Protein AF-A0A7C5UMV4-F1 (afdb_monomer_lite)

Sequence (127 aa):
MIWLDTRQKNFEKKISVLLKNRASFKSEVEQRVREIFKRIEKQGIKALLEFARKYEGFKGTSKDLKVPKREIEQAEKKLTDKQIKAIKLAKNRIEKFHKRQIPKGYRIKEGAGYLEERWVALNRVGI

Secondary structure (DSSP, 8-state):
-----TTSTTHHHHHHHHHHTTS---HHHHHHHHHHHHHHHHHTHHHHHHHHHHHH-----GGGSS--HHHHHHHHTTS-HHHHHHHHHHHHHHHHHHHTTPPPPEEEEETTEEEEE-----S----

pLDDT: mean 94.04, std 7.3, range [59.0, 98.69]

Foldseek 3Di:
DDDADPPDPCRVVSVVVVVVVVPDDDVVVVVVVVVLVVCCVVPPQVSVVVVCCVPVVDPDHPVVVDPDPVVVVVVVVPDDPVRVVVVVVVVVVVCVVVVVVPDDKDWDDDDPRIDIDDDDDDPDDDD

Structure (mmCIF, N/CA/C/O backbone):
data_AF-A0A7C5UMV4-F1
#
_entry.id   AF-A0A7C5UMV4-F1
#
loop_
_atom_site.group_PDB
_atom_site.id
_atom_site.type_symbol
_atom_site.label_atom_id
_atom_site.label_alt_id
_atom_site.label_comp_id
_atom_site.label_asym_id
_atom_site.label_entity_id
_atom_site.label_seq_id
_atom_site.pdbx_PDB_ins_code
_atom_site.Cartn_x
_atom_site.Cartn_y
_atom_site.Cartn_z
_atom_site.occupancy
_atom_site.B_iso_or_equiv
_atom_site.auth_seq_id
_atom_site.auth_comp_id
_atom_site.auth_asym_id
_atom_site.auth_atom_id
_atom_site.pdbx_PDB_model_num
ATOM 1 N N . MET A 1 1 ? -9.255 30.192 -7.810 1.00 67.69 1 MET A N 1
ATOM 2 C CA . MET A 1 1 ? -8.369 29.622 -8.851 1.00 67.69 1 MET A CA 1
ATOM 3 C C . MET A 1 1 ? -7.214 30.589 -9.061 1.00 67.69 1 MET A C 1
ATOM 5 O O . MET A 1 1 ? -7.479 31.779 -9.155 1.00 67.69 1 MET A O 1
ATOM 9 N N . ILE A 1 2 ? -5.960 30.128 -9.049 1.00 77.69 2 ILE A N 1
ATOM 10 C CA . ILE A 1 2 ? -4.799 31.015 -9.231 1.00 77.69 2 ILE A CA 1
ATOM 11 C C . ILE A 1 2 ? -4.468 31.057 -10.720 1.00 77.69 2 ILE A C 1
ATOM 13 O O . ILE A 1 2 ? -4.257 30.010 -11.324 1.00 77.69 2 ILE A O 1
ATOM 17 N N . TRP A 1 3 ? -4.470 32.253 -11.307 1.00 85.94 3 TRP A N 1
ATOM 18 C CA . TRP A 1 3 ? -4.244 32.454 -12.736 1.00 85.94 3 TRP A CA 1
ATOM 19 C C . TRP A 1 3 ? -2.799 32.891 -12.988 1.00 85.94 3 TRP A C 1
ATOM 21 O O . TRP A 1 3 ? -2.312 33.847 -12.374 1.00 85.94 3 TRP A O 1
ATOM 31 N N . LEU A 1 4 ? -2.111 32.167 -13.868 1.00 91.44 4 LEU A N 1
ATOM 32 C CA . LEU A 1 4 ? -0.743 32.442 -14.293 1.00 91.44 4 LEU A CA 1
ATOM 33 C C . LEU A 1 4 ? -0.743 32.714 -15.794 1.00 91.44 4 LEU A C 1
ATOM 35 O O . LEU A 1 4 ? -1.342 31.962 -16.556 1.00 91.44 4 LEU A O 1
ATOM 39 N N . ASP A 1 5 ? -0.040 33.763 -16.201 1.00 93.38 5 ASP A N 1
ATOM 40 C CA . ASP A 1 5 ? 0.142 34.126 -17.602 1.00 93.38 5 ASP A CA 1
ATOM 41 C C . ASP A 1 5 ? 1.618 34.440 -17.819 1.00 93.38 5 ASP A C 1
ATOM 43 O O . ASP A 1 5 ? 2.155 35.355 -17.190 1.00 93.38 5 ASP A O 1
ATOM 47 N N . THR A 1 6 ? 2.266 33.665 -18.688 1.00 94.06 6 THR A N 1
ATOM 48 C CA . THR A 1 6 ? 3.696 33.774 -19.012 1.00 94.06 6 THR A CA 1
ATOM 49 C C . THR A 1 6 ? 4.067 35.115 -19.639 1.00 94.06 6 THR A C 1
ATOM 51 O O . THR A 1 6 ? 5.237 35.480 -19.646 1.00 94.06 6 THR A O 1
ATOM 54 N N . ARG A 1 7 ? 3.085 35.886 -20.125 1.00 95.06 7 ARG A N 1
ATOM 55 C CA . ARG A 1 7 ? 3.286 37.221 -20.711 1.00 95.06 7 ARG A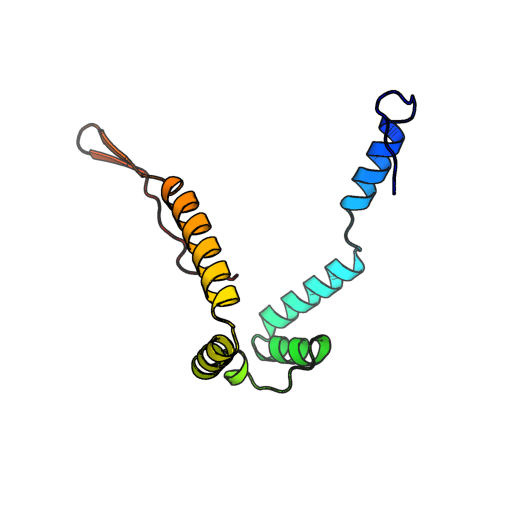 CA 1
ATOM 56 C C . ARG A 1 7 ? 3.344 38.333 -19.664 1.00 95.06 7 ARG A C 1
ATOM 58 O O . ARG A 1 7 ? 3.728 39.458 -19.976 1.00 95.06 7 ARG A O 1
ATOM 65 N N . GLN A 1 8 ? 2.942 38.064 -18.421 1.00 94.94 8 GLN A N 1
ATOM 66 C CA . GLN A 1 8 ? 2.983 39.068 -17.361 1.00 94.94 8 GLN A CA 1
ATOM 67 C C . GLN A 1 8 ? 4.408 39.227 -16.827 1.00 94.94 8 GLN A C 1
ATOM 69 O O . GLN A 1 8 ? 5.048 38.253 -16.443 1.00 94.94 8 GLN A O 1
ATOM 74 N N . LYS A 1 9 ? 4.873 40.474 -16.674 1.00 93.12 9 LYS A N 1
ATOM 75 C CA . LYS A 1 9 ? 6.203 40.785 -16.107 1.00 93.12 9 LYS A CA 1
ATOM 76 C C . LYS A 1 9 ? 6.446 40.173 -14.718 1.00 93.12 9 LYS A C 1
ATOM 78 O O . LYS A 1 9 ? 7.586 39.977 -14.322 1.00 93.12 9 LYS A O 1
ATOM 83 N N . ASN A 1 10 ? 5.384 39.884 -13.960 1.00 91.81 10 ASN A N 1
ATOM 84 C CA . ASN A 1 10 ? 5.459 39.275 -12.631 1.00 91.81 10 ASN A CA 1
ATOM 85 C C . ASN A 1 10 ? 5.220 37.754 -12.621 1.00 91.81 10 ASN A C 1
ATOM 87 O O . ASN A 1 10 ? 5.070 37.190 -11.534 1.00 91.81 10 ASN A O 1
ATOM 91 N N . PHE A 1 11 ? 5.189 37.097 -13.787 1.00 94.00 11 PHE A N 1
ATOM 92 C CA . PHE A 1 11 ? 5.014 35.649 -13.911 1.00 94.00 11 PHE A CA 1
ATOM 93 C C . PHE A 1 11 ? 6.017 34.879 -13.049 1.00 94.00 11 PHE A C 1
ATOM 95 O O . PHE A 1 11 ? 5.593 34.128 -12.174 1.00 94.00 11 PHE A O 1
ATOM 102 N N . GLU A 1 12 ? 7.317 35.153 -13.207 1.00 93.69 12 GLU A N 1
ATOM 103 C CA . GLU A 1 12 ? 8.402 34.485 -12.468 1.00 93.69 12 GLU A CA 1
ATOM 104 C C . GLU A 1 12 ? 8.225 34.579 -10.948 1.00 93.69 12 GLU A C 1
ATOM 106 O O . GLU A 1 12 ? 8.381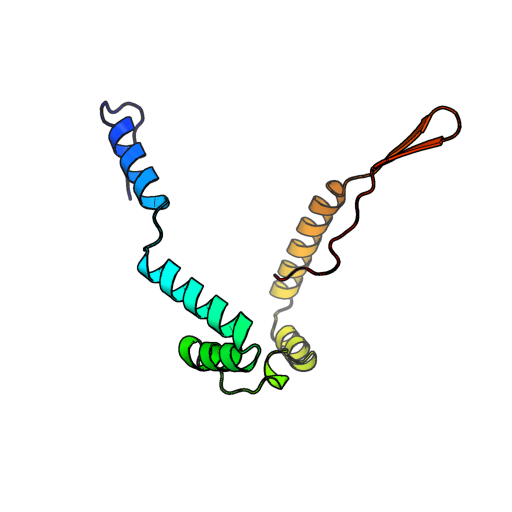 33.607 -10.205 1.00 93.69 12 GLU A O 1
ATOM 111 N N . LYS A 1 13 ? 7.801 35.750 -10.463 1.00 91.25 13 LYS A N 1
ATOM 112 C CA . LYS A 1 13 ? 7.518 35.960 -9.041 1.00 91.25 13 LYS A CA 1
ATOM 113 C C . LYS A 1 13 ? 6.288 35.167 -8.590 1.00 91.25 13 LYS A C 1
ATOM 115 O O . LYS A 1 13 ? 6.325 34.538 -7.532 1.00 91.25 13 LYS A O 1
ATOM 120 N N . LYS A 1 14 ? 5.206 35.174 -9.377 1.00 90.44 14 LYS A N 1
ATOM 121 C CA . LYS A 1 14 ? 3.962 34.452 -9.064 1.00 90.44 14 LYS A CA 1
ATOM 122 C C . LYS A 1 14 ? 4.166 32.935 -9.068 1.00 90.44 14 LYS A C 1
ATOM 124 O O . LYS A 1 14 ? 3.735 32.277 -8.123 1.00 90.44 14 LYS A O 1
ATOM 129 N N . ILE A 1 15 ? 4.846 32.383 -10.074 1.00 91.75 15 ILE A N 1
ATOM 130 C CA . ILE A 1 15 ? 5.139 30.945 -10.140 1.00 91.75 15 ILE A CA 1
ATOM 131 C C . ILE A 1 15 ? 6.089 30.521 -9.016 1.00 91.75 15 ILE A C 1
ATOM 133 O O . ILE A 1 15 ? 5.821 29.526 -8.347 1.00 91.75 15 ILE A O 1
ATOM 137 N N . SER A 1 16 ? 7.112 31.322 -8.705 1.00 88.31 16 SER A N 1
ATOM 138 C CA . SER A 1 16 ? 8.037 31.040 -7.599 1.00 88.31 16 SER A CA 1
ATOM 139 C C . SER A 1 16 ? 7.331 30.945 -6.244 1.00 88.31 16 SER A C 1
ATOM 14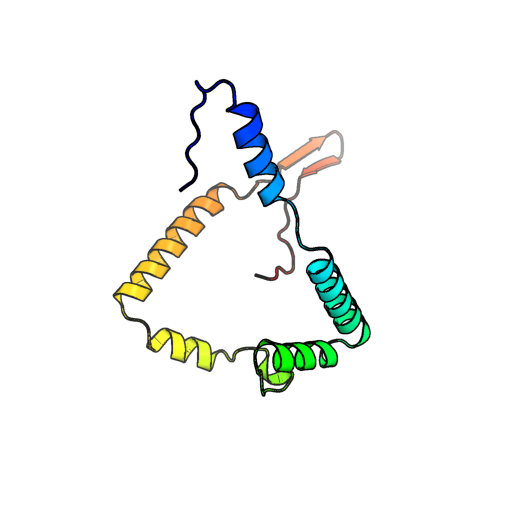1 O O . SER A 1 16 ? 7.624 30.046 -5.458 1.00 88.31 16 SER A O 1
ATOM 143 N N . VAL A 1 17 ? 6.378 31.839 -5.956 1.00 86.88 17 VAL A N 1
ATOM 144 C CA . VAL A 1 17 ? 5.588 31.790 -4.710 1.00 86.88 17 VAL A CA 1
ATOM 145 C C . VAL A 1 17 ? 4.732 30.522 -4.644 1.00 86.88 17 VAL A C 1
ATOM 147 O O . VAL A 1 17 ? 4.673 29.867 -3.604 1.00 86.88 17 VAL A O 1
ATOM 150 N N . LEU A 1 18 ? 4.106 30.133 -5.756 1.00 85.69 18 LEU A N 1
ATOM 151 C CA . LEU A 1 18 ? 3.286 28.921 -5.810 1.00 85.69 18 LEU A CA 1
ATOM 152 C C . LEU A 1 18 ? 4.100 27.647 -5.629 1.00 85.69 18 LEU A C 1
ATOM 154 O O . LEU A 1 18 ? 3.640 26.727 -4.955 1.00 85.69 18 LEU A O 1
ATOM 158 N N . LEU A 1 19 ? 5.295 27.594 -6.214 1.00 85.56 19 LEU A N 1
ATOM 159 C CA . LEU A 1 19 ? 6.192 26.453 -6.076 1.00 85.56 19 LEU A CA 1
ATOM 160 C C . LEU A 1 19 ? 6.744 26.343 -4.649 1.00 85.56 19 LEU A C 1
ATOM 162 O O . LEU A 1 19 ? 6.758 25.247 -4.093 1.00 85.56 19 LEU A O 1
ATOM 166 N N . LYS A 1 20 ? 7.103 27.467 -4.012 1.00 81.12 20 LYS A N 1
ATOM 167 C CA . LYS A 1 20 ? 7.577 27.485 -2.614 1.00 81.12 20 LYS A CA 1
ATOM 168 C C . LYS A 1 20 ? 6.535 26.953 -1.628 1.00 81.12 20 LYS A C 1
ATOM 170 O O . LYS A 1 20 ? 6.881 26.214 -0.714 1.00 81.12 20 LYS A O 1
ATOM 175 N N . ASN A 1 21 ? 5.258 27.256 -1.851 1.00 69.38 21 ASN A N 1
ATOM 176 C CA . ASN A 1 21 ? 4.173 26.815 -0.971 1.00 69.38 21 ASN A CA 1
ATOM 177 C C . ASN A 1 21 ? 3.821 25.322 -1.097 1.00 69.38 21 ASN A C 1
ATOM 179 O O . ASN A 1 21 ? 3.036 24.822 -0.298 1.00 69.38 21 ASN A O 1
ATOM 183 N N . ARG A 1 22 ? 4.374 24.597 -2.080 1.00 66.00 22 ARG A N 1
ATOM 184 C CA . ARG A 1 22 ? 4.123 23.154 -2.252 1.00 66.00 22 ARG A CA 1
ATOM 185 C C . ARG A 1 22 ? 5.084 22.259 -1.467 1.00 66.00 22 ARG A C 1
ATOM 187 O O . ARG A 1 22 ? 4.801 21.075 -1.333 1.00 66.00 22 ARG A O 1
ATOM 194 N N . ALA A 1 23 ? 6.205 22.796 -0.983 1.00 59.00 23 ALA A N 1
ATOM 195 C CA . ALA A 1 23 ? 7.340 21.989 -0.530 1.00 59.00 23 ALA A CA 1
ATOM 196 C C . ALA A 1 23 ? 7.568 21.967 0.992 1.00 59.00 23 ALA A C 1
ATOM 198 O O . ALA A 1 23 ? 8.458 21.255 1.449 1.00 59.00 23 ALA A O 1
ATOM 199 N N . SER A 1 24 ? 6.809 22.721 1.793 1.00 66.75 24 SER A N 1
ATOM 200 C CA . SER A 1 24 ? 7.027 22.771 3.242 1.00 66.75 24 SER A CA 1
ATOM 201 C C . SER A 1 24 ? 5.995 21.941 4.005 1.00 66.75 24 SER A C 1
ATOM 203 O O . SER A 1 24 ? 4.835 22.319 4.171 1.00 66.75 24 SER A O 1
ATOM 205 N N . PHE A 1 25 ? 6.435 20.798 4.530 1.00 68.12 25 PHE A N 1
ATOM 206 C CA . PHE A 1 25 ? 5.729 20.160 5.635 1.00 68.12 25 PHE A CA 1
ATOM 207 C C . PHE A 1 25 ? 5.919 21.011 6.892 1.00 68.12 25 PHE A C 1
ATOM 209 O O . PHE A 1 25 ? 7.000 21.546 7.140 1.00 68.12 25 PHE A O 1
ATOM 216 N N . LYS A 1 26 ? 4.866 21.154 7.700 1.00 81.19 26 LYS A N 1
ATOM 217 C CA . LYS A 1 26 ? 4.992 21.800 9.010 1.00 81.19 26 LYS A CA 1
ATOM 218 C C . LYS A 1 26 ? 5.924 20.947 9.876 1.00 81.19 26 LYS A C 1
ATOM 220 O O . LYS A 1 26 ? 5.646 19.764 10.067 1.00 81.19 26 LYS A O 1
ATOM 225 N N . SER A 1 27 ? 6.981 21.550 10.420 1.00 84.00 27 SER A N 1
ATOM 226 C CA . SER A 1 27 ? 7.987 20.878 11.262 1.00 84.00 27 SER A CA 1
ATOM 227 C C . SER A 1 27 ? 7.369 20.089 12.422 1.00 84.00 27 SER A C 1
ATOM 229 O O . SER A 1 27 ? 7.833 19.004 12.763 1.00 84.00 27 SER A O 1
ATOM 231 N N . GLU A 1 28 ? 6.263 20.586 12.977 1.00 89.06 28 GLU A N 1
ATOM 232 C CA . GLU A 1 28 ? 5.496 19.914 14.025 1.00 89.06 28 GLU A CA 1
ATOM 233 C C . GLU A 1 28 ? 4.947 18.544 13.586 1.00 89.06 28 GLU A C 1
ATOM 235 O O . GLU A 1 28 ? 5.002 17.576 14.344 1.00 89.06 28 GLU A O 1
ATOM 240 N N . VAL A 1 29 ? 4.434 18.429 12.355 1.00 91.50 29 VAL A N 1
ATOM 241 C CA . VAL A 1 29 ? 3.921 17.152 11.829 1.00 91.50 29 VAL A CA 1
ATOM 242 C C . VAL A 1 29 ? 5.068 16.161 11.679 1.00 91.50 29 VAL A C 1
ATOM 244 O O . VAL A 1 29 ? 4.949 15.005 12.077 1.00 91.50 29 VAL A O 1
ATOM 247 N N . GLU A 1 30 ? 6.200 16.630 11.164 1.00 92.50 30 GLU A N 1
ATOM 248 C CA . GLU A 1 30 ? 7.401 15.821 10.987 1.00 92.50 30 GLU A CA 1
ATOM 249 C C . GLU A 1 30 ? 7.933 15.291 12.329 1.00 92.50 30 GLU A C 1
ATOM 251 O O . GLU A 1 30 ? 8.271 14.111 12.451 1.00 92.50 30 GLU A O 1
ATOM 256 N N . GLN A 1 31 ? 7.948 16.138 13.363 1.00 94.81 31 GLN A N 1
ATOM 257 C CA . GLN A 1 31 ? 8.326 15.743 14.717 1.00 94.81 31 GLN A CA 1
ATOM 258 C C . GLN A 1 31 ? 7.375 14.681 15.284 1.00 94.81 31 GLN A C 1
ATOM 260 O O . GLN A 1 31 ? 7.838 13.642 15.756 1.00 94.81 31 GLN A O 1
ATOM 265 N N . ARG A 1 32 ? 6.057 14.889 15.175 1.00 94.75 32 ARG A N 1
ATOM 266 C CA . ARG A 1 32 ? 5.053 13.919 15.647 1.00 94.75 32 ARG A CA 1
ATOM 267 C C . ARG A 1 32 ? 5.201 12.563 14.953 1.00 94.75 32 ARG A C 1
ATOM 269 O O . ARG A 1 32 ? 5.156 11.526 15.610 1.00 94.75 32 ARG A O 1
ATOM 276 N N . VAL A 1 33 ? 5.421 12.552 13.637 1.00 95.75 33 VAL A N 1
ATOM 277 C CA . VAL A 1 33 ? 5.641 11.314 12.868 1.00 95.75 33 VAL A CA 1
ATOM 278 C C . VAL A 1 33 ? 6.922 10.607 13.318 1.00 95.75 33 VAL A C 1
ATOM 280 O O . VAL A 1 33 ? 6.909 9.395 13.537 1.00 95.75 33 VAL A O 1
ATOM 283 N N . ARG A 1 34 ? 8.017 11.346 13.542 1.00 96.62 34 ARG A N 1
ATOM 284 C CA . ARG A 1 34 ? 9.260 10.777 14.092 1.00 96.62 34 ARG A CA 1
ATOM 285 C C . ARG A 1 34 ? 9.057 10.131 15.458 1.00 96.62 34 ARG A C 1
ATOM 287 O O . ARG A 1 34 ? 9.620 9.070 15.720 1.00 96.62 34 ARG A O 1
ATOM 294 N N . GLU A 1 35 ? 8.272 10.753 16.329 1.00 96.56 35 GLU A N 1
ATOM 295 C CA . GLU A 1 35 ? 7.949 10.195 17.643 1.00 96.56 35 GLU A CA 1
ATOM 296 C C . GLU A 1 35 ? 7.126 8.904 17.526 1.00 96.56 35 GLU A C 1
ATOM 298 O O . GLU A 1 35 ? 7.429 7.932 18.220 1.00 96.56 35 GLU A O 1
ATOM 303 N N . ILE A 1 36 ? 6.149 8.852 16.611 1.00 97.62 36 ILE A N 1
ATOM 304 C CA . ILE A 1 36 ? 5.379 7.633 16.314 1.00 97.62 36 ILE A CA 1
ATOM 305 C C . ILE A 1 36 ? 6.316 6.500 15.882 1.00 97.62 36 ILE A C 1
ATOM 307 O O . ILE A 1 36 ? 6.277 5.424 16.483 1.00 97.62 36 ILE A O 1
ATOM 311 N N . PHE A 1 37 ? 7.202 6.748 14.910 1.00 97.81 37 PHE A N 1
ATOM 312 C CA . PHE A 1 37 ? 8.160 5.740 14.444 1.00 97.81 37 PHE A CA 1
ATOM 313 C C . PHE A 1 37 ? 9.075 5.247 15.564 1.00 97.81 37 PHE A C 1
ATOM 315 O O . PHE A 1 37 ? 9.147 4.042 15.791 1.00 97.81 37 PHE A O 1
ATOM 322 N N . LYS A 1 38 ? 9.697 6.156 16.329 1.00 98.25 38 LYS A N 1
ATOM 323 C CA . LYS A 1 38 ? 10.568 5.787 17.461 1.00 98.25 38 LYS A CA 1
ATOM 324 C C . LYS A 1 38 ? 9.842 4.931 18.497 1.00 98.25 38 LYS A C 1
ATOM 326 O O . LYS A 1 38 ? 10.441 4.040 19.098 1.00 98.25 38 LYS A O 1
ATOM 331 N N . ARG A 1 39 ? 8.559 5.203 18.751 1.00 98.31 39 ARG A N 1
ATOM 332 C CA . ARG A 1 39 ? 7.762 4.412 19.695 1.00 98.31 39 ARG A CA 1
ATOM 333 C C . ARG A 1 39 ? 7.418 3.036 19.13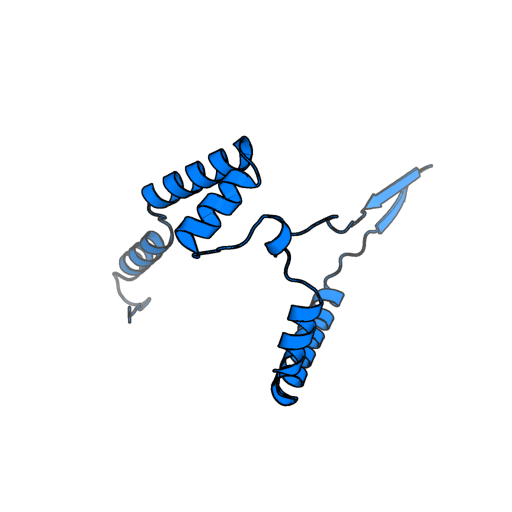9 1.00 98.31 39 ARG A C 1
ATOM 335 O O . ARG A 1 39 ? 7.551 2.064 19.875 1.00 98.31 39 ARG A O 1
ATOM 342 N N . ILE A 1 40 ? 7.024 2.938 17.869 1.00 98.06 40 ILE A N 1
ATOM 343 C CA . ILE A 1 40 ? 6.741 1.650 17.218 1.00 98.06 40 ILE A CA 1
ATOM 344 C C . ILE A 1 40 ? 8.009 0.796 17.128 1.00 98.06 40 ILE A C 1
ATOM 346 O O . ILE A 1 40 ? 7.952 -0.389 17.425 1.00 98.06 40 ILE A O 1
ATOM 350 N N . GLU A 1 41 ? 9.159 1.382 16.808 1.00 98.06 41 GLU A N 1
ATOM 351 C CA . GLU A 1 41 ? 10.437 0.666 16.768 1.00 98.06 41 GLU A CA 1
ATOM 352 C C . GLU A 1 41 ? 10.806 0.076 18.139 1.00 98.06 41 GLU A C 1
ATOM 354 O O . GLU A 1 41 ? 11.165 -1.094 18.238 1.00 98.06 41 GLU A O 1
ATOM 359 N N . LYS A 1 42 ? 10.646 0.854 19.220 1.00 98.25 42 LYS A N 1
ATOM 360 C CA . LYS A 1 42 ? 10.991 0.414 20.583 1.00 98.25 42 LYS A CA 1
ATOM 361 C C . LYS A 1 42 ? 9.974 -0.536 21.217 1.00 98.25 42 LYS A C 1
ATOM 363 O O . LYS A 1 42 ? 10.350 -1.377 22.024 1.00 98.25 42 LYS A O 1
ATOM 368 N N . GLN A 1 43 ? 8.684 -0.348 20.943 1.00 97.81 43 GLN A N 1
ATOM 369 C CA . GLN A 1 43 ? 7.587 -1.016 21.667 1.00 97.81 43 GLN A CA 1
ATOM 370 C C . GLN A 1 43 ? 6.774 -1.971 20.779 1.00 97.81 43 GLN A C 1
ATOM 372 O O . GLN A 1 43 ? 5.860 -2.646 21.262 1.00 97.81 43 GLN A O 1
ATOM 377 N N . GLY A 1 44 ? 7.077 -2.027 19.483 1.00 97.81 44 GLY A N 1
ATOM 378 C CA . GLY A 1 44 ? 6.456 -2.914 18.509 1.00 97.81 44 GLY A CA 1
ATOM 379 C C . GLY A 1 44 ? 4.934 -2.790 18.453 1.00 97.81 44 GLY A C 1
ATOM 380 O O . GLY A 1 44 ? 4.353 -1.701 18.441 1.00 97.81 44 GLY A O 1
ATOM 381 N N . ILE A 1 45 ? 4.281 -3.953 18.449 1.00 97.19 45 ILE A N 1
ATOM 382 C CA . ILE A 1 45 ? 2.831 -4.110 18.297 1.00 97.19 45 ILE A CA 1
ATOM 383 C C . ILE A 1 45 ? 2.014 -3.348 19.348 1.00 97.19 45 ILE A C 1
ATOM 385 O O . ILE A 1 45 ? 0.898 -2.916 19.064 1.00 97.19 45 ILE A O 1
ATOM 389 N N . LYS A 1 46 ? 2.568 -3.143 20.550 1.00 97.25 46 LYS A N 1
ATOM 390 C CA . LYS A 1 46 ? 1.894 -2.407 21.623 1.00 97.25 46 LYS A CA 1
ATOM 391 C C . LYS A 1 46 ? 1.681 -0.946 21.226 1.00 97.25 46 LYS A C 1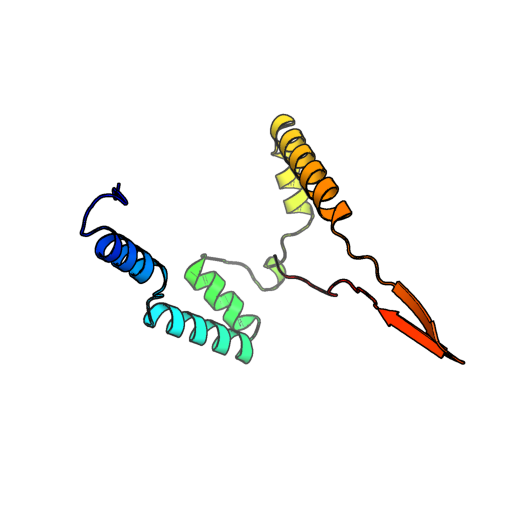
ATOM 393 O O . LYS A 1 46 ? 0.547 -0.475 21.254 1.00 97.25 46 LYS A O 1
ATOM 398 N N . ALA A 1 47 ? 2.744 -0.262 20.797 1.00 98.00 47 ALA A N 1
ATOM 399 C CA . ALA A 1 47 ? 2.649 1.125 20.344 1.00 98.00 47 ALA A CA 1
ATOM 400 C C . ALA A 1 47 ? 1.785 1.253 19.084 1.00 98.00 47 ALA A C 1
ATOM 402 O O . ALA A 1 47 ? 1.009 2.200 18.979 1.00 98.00 47 ALA A O 1
ATOM 403 N N . LEU A 1 48 ? 1.860 0.285 18.162 1.00 97.50 48 LEU A N 1
ATOM 404 C CA . LEU A 1 48 ? 0.997 0.275 16.979 1.00 97.50 48 LEU A CA 1
ATOM 405 C C . LEU A 1 48 ? -0.491 0.266 17.367 1.00 97.50 48 LEU A C 1
ATOM 407 O O . LEU A 1 48 ? -1.252 1.101 16.886 1.00 97.50 48 LEU A O 1
ATOM 411 N N . LEU A 1 49 ? -0.899 -0.631 18.272 1.00 97.75 49 LEU A N 1
ATOM 412 C CA . LEU A 1 49 ? -2.287 -0.718 18.740 1.00 97.75 49 LEU A CA 1
ATOM 413 C C . LEU A 1 49 ? -2.730 0.531 19.512 1.00 97.75 49 LEU A C 1
ATOM 415 O O . LEU A 1 49 ? -3.886 0.934 19.409 1.00 97.75 49 LEU A O 1
ATOM 419 N N . GLU A 1 50 ? -1.833 1.157 20.278 1.00 97.50 50 GLU A N 1
ATOM 420 C CA . GLU A 1 50 ? -2.116 2.433 20.944 1.00 97.50 50 GLU A CA 1
ATOM 421 C C . GLU A 1 50 ? -2.396 3.551 19.932 1.00 97.50 50 GLU A C 1
ATOM 423 O O . GLU A 1 50 ? -3.363 4.298 20.096 1.00 97.50 50 GLU A O 1
ATOM 428 N N . PHE A 1 51 ? -1.598 3.654 18.866 1.00 97.75 51 PHE A N 1
ATOM 429 C CA . PHE A 1 51 ? -1.817 4.655 17.823 1.00 97.75 51 PHE A CA 1
ATOM 430 C C . PHE A 1 51 ? -3.054 4.360 16.971 1.00 97.75 51 PHE A C 1
ATOM 432 O O . PHE A 1 51 ? -3.818 5.286 16.706 1.00 97.75 51 PHE A O 1
ATOM 439 N N . ALA A 1 52 ? -3.312 3.096 16.626 1.00 97.19 52 ALA A N 1
ATOM 440 C CA . ALA A 1 52 ? -4.530 2.691 15.920 1.00 97.19 52 ALA A CA 1
ATOM 441 C C . ALA A 1 52 ? -5.793 3.031 16.736 1.00 97.19 52 ALA A C 1
ATOM 443 O O . ALA A 1 52 ? -6.761 3.579 16.212 1.00 97.19 52 ALA A O 1
ATOM 444 N N . ARG A 1 53 ? -5.770 2.807 18.058 1.00 97.00 53 ARG A N 1
ATOM 445 C CA . ARG A 1 53 ? -6.846 3.247 18.967 1.00 97.00 53 ARG A CA 1
ATOM 446 C C . ARG A 1 53 ? -7.008 4.758 18.976 1.00 97.00 53 ARG A C 1
ATOM 448 O O . ARG A 1 53 ? -8.125 5.251 18.880 1.00 97.00 53 ARG A O 1
ATOM 455 N N . LYS A 1 54 ? -5.897 5.483 19.111 1.00 96.69 54 LYS A N 1
ATOM 456 C CA . LYS A 1 54 ? -5.900 6.940 19.262 1.00 96.69 54 LYS A CA 1
ATOM 457 C C . LYS A 1 54 ? -6.393 7.664 18.010 1.00 96.69 54 LYS A C 1
ATOM 459 O O . LYS A 1 54 ? -7.134 8.631 18.142 1.00 96.69 54 LYS A O 1
ATOM 464 N N . TYR A 1 55 ? -5.943 7.244 16.830 1.00 96.44 55 TYR A N 1
ATOM 465 C CA . TYR A 1 55 ? -6.184 7.974 15.583 1.00 96.44 55 TYR A CA 1
ATOM 466 C C . TYR A 1 55 ? -7.340 7.410 14.755 1.00 96.44 55 TYR A C 1
ATOM 468 O O . TYR A 1 55 ? -8.000 8.176 14.062 1.00 96.44 55 TYR A O 1
ATOM 476 N N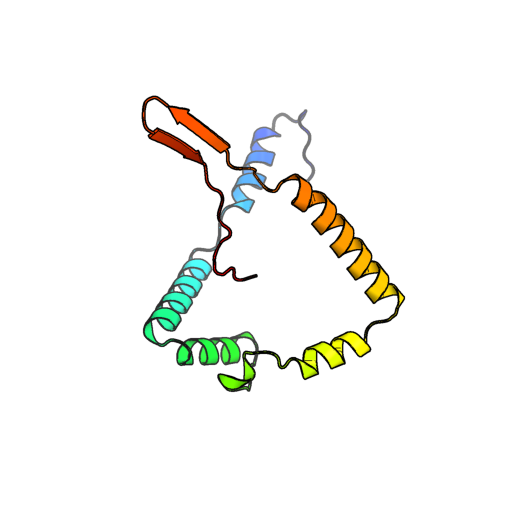 . GLU A 1 56 ? -7.612 6.107 14.848 1.00 95.94 56 GLU A N 1
ATOM 477 C CA . GLU A 1 56 ? -8.614 5.423 14.014 1.00 95.94 56 GLU A CA 1
ATOM 478 C C . GLU A 1 56 ? -9.751 4.805 14.841 1.00 95.94 56 GLU A C 1
ATOM 480 O O . GLU A 1 56 ? -10.709 4.269 14.288 1.00 95.94 56 GLU A O 1
ATOM 485 N N . GLY A 1 57 ? -9.667 4.854 16.175 1.00 95.62 57 GLY A N 1
ATOM 486 C CA . GLY A 1 57 ? -10.665 4.247 17.056 1.00 95.62 57 GLY A CA 1
ATOM 487 C C . GLY A 1 57 ? -10.663 2.715 17.029 1.00 95.62 57 GLY A C 1
ATOM 488 O O . GLY A 1 57 ? -11.658 2.104 17.416 1.00 95.62 57 GLY A O 1
ATOM 489 N N . PHE A 1 58 ? -9.575 2.077 16.582 1.00 96.88 58 PHE A N 1
ATOM 490 C CA . PHE A 1 58 ? -9.484 0.620 16.460 1.00 96.88 58 PHE A CA 1
ATOM 491 C C . PHE A 1 58 ? -9.656 -0.085 17.816 1.00 96.88 58 PHE A C 1
ATOM 493 O O . PHE A 1 58 ? -8.820 0.053 18.702 1.00 96.88 58 PHE A O 1
ATOM 500 N N . LYS A 1 59 ? -10.713 -0.885 17.995 1.00 95.69 59 LYS A N 1
ATOM 501 C CA . LYS A 1 59 ? -11.015 -1.557 19.281 1.00 95.69 59 LYS A CA 1
ATOM 502 C C . LYS A 1 59 ? -10.461 -2.982 19.399 1.00 95.69 59 LYS A C 1
ATOM 504 O O . LYS A 1 59 ? -10.633 -3.610 20.440 1.00 95.69 59 LYS A O 1
ATOM 509 N N . GLY A 1 60 ? -9.813 -3.489 18.353 1.00 94.38 60 GLY A N 1
ATOM 510 C CA . GLY A 1 60 ? -9.319 -4.861 18.300 1.00 94.38 60 GLY A CA 1
ATOM 511 C C . GLY A 1 60 ? -8.012 -5.105 19.059 1.00 94.38 60 GLY A C 1
ATOM 512 O O . GLY A 1 60 ? -7.430 -4.240 19.733 1.00 94.38 60 GLY A O 1
ATOM 513 N N . THR A 1 61 ? -7.542 -6.336 18.913 1.00 96.00 61 THR A N 1
ATOM 514 C CA . THR A 1 61 ? -6.251 -6.833 19.386 1.00 96.00 61 THR A CA 1
ATOM 515 C C . THR A 1 61 ? -5.278 -7.004 18.219 1.00 96.00 61 THR A C 1
ATOM 517 O O . THR A 1 61 ? -5.616 -6.786 17.057 1.00 96.00 61 THR A O 1
ATOM 520 N N . SER A 1 62 ? -4.049 -7.438 18.507 1.00 95.12 62 SER A N 1
ATOM 521 C CA . SER A 1 62 ? -3.058 -7.745 17.469 1.00 95.12 62 SER A CA 1
ATOM 522 C C . SER A 1 62 ? -3.514 -8.835 16.492 1.00 95.12 62 SER A C 1
ATOM 524 O O . SER A 1 62 ? -3.073 -8.836 15.346 1.00 95.12 62 SER A O 1
ATOM 526 N N . LYS A 1 63 ? -4.406 -9.741 16.917 1.00 94.81 63 LYS A N 1
ATOM 527 C CA . LYS A 1 63 ? -4.963 -10.803 16.063 1.00 94.81 63 LYS A CA 1
ATOM 528 C C . LYS A 1 63 ? -5.932 -10.261 15.011 1.00 94.81 63 LYS A C 1
ATOM 530 O O . LYS A 1 63 ? -6.073 -10.872 13.958 1.00 94.81 63 LYS A O 1
ATOM 535 N N . ASP A 1 64 ? -6.533 -9.105 15.279 1.00 95.38 64 ASP A N 1
ATOM 536 C CA . ASP A 1 64 ? -7.570 -8.491 14.446 1.00 95.38 64 ASP A CA 1
ATOM 537 C C . ASP A 1 64 ? -6.992 -7.505 13.417 1.00 95.38 64 ASP A C 1
ATOM 539 O O . ASP A 1 64 ? -7.713 -7.006 12.561 1.00 95.38 64 ASP A O 1
ATOM 543 N N . LEU A 1 65 ? -5.680 -7.232 13.465 1.00 94.88 65 LEU A N 1
ATOM 544 C CA . LEU A 1 65 ? -5.007 -6.365 12.486 1.00 94.88 65 LEU A CA 1
ATOM 545 C C . LEU A 1 65 ? -5.000 -6.966 11.079 1.00 94.88 65 LEU A C 1
ATOM 547 O O . LEU A 1 65 ? -4.943 -6.243 10.086 1.00 94.88 65 LEU A O 1
ATOM 551 N N . LYS A 1 66 ? -5.022 -8.299 10.983 1.00 95.88 66 LYS A N 1
ATOM 552 C CA . LYS A 1 66 ? -5.120 -8.990 9.703 1.00 95.88 66 LYS A CA 1
ATOM 553 C C . LYS A 1 66 ? -6.589 -9.217 9.378 1.00 95.88 66 LYS A C 1
ATOM 555 O O . LYS A 1 66 ? -7.227 -10.062 9.998 1.00 95.88 66 LYS A O 1
ATOM 560 N N . VAL A 1 67 ? -7.073 -8.539 8.340 1.00 95.81 67 VAL A N 1
ATOM 561 C CA . VAL A 1 67 ? -8.420 -8.764 7.803 1.00 95.81 67 VAL A CA 1
ATOM 562 C C . VAL A 1 67 ? -8.577 -10.243 7.406 1.00 95.81 67 VAL A C 1
ATOM 564 O O . VAL A 1 67 ? -7.794 -10.748 6.586 1.00 95.81 67 VAL A O 1
ATOM 567 N N . PRO A 1 68 ? -9.549 -10.979 7.977 1.00 96.19 68 PRO A N 1
ATOM 568 C CA . PRO A 1 68 ? -9.765 -12.379 7.645 1.00 96.19 68 PRO A CA 1
ATOM 569 C C . PRO A 1 68 ? -10.225 -12.559 6.197 1.00 96.19 68 PRO A C 1
ATOM 571 O O . PRO A 1 68 ? -11.035 -11.792 5.683 1.00 96.19 68 PRO A O 1
ATOM 574 N N . LYS A 1 69 ? -9.806 -13.658 5.556 1.00 96.75 69 LYS A N 1
ATOM 575 C CA . LYS A 1 69 ? -10.211 -13.983 4.175 1.00 96.75 69 LYS A CA 1
ATOM 576 C C . LYS A 1 69 ? -11.736 -13.980 3.988 1.00 96.75 69 LYS A C 1
ATOM 578 O O . LYS A 1 69 ? -12.229 -13.497 2.977 1.00 96.75 69 LYS A O 1
ATOM 583 N N . ARG A 1 70 ? -12.476 -14.466 4.989 1.00 97.25 70 ARG A N 1
ATOM 584 C CA . ARG A 1 70 ? -13.947 -14.496 4.974 1.00 97.25 70 ARG A CA 1
ATOM 585 C C . ARG A 1 70 ? -14.562 -13.101 4.848 1.00 97.25 70 ARG A C 1
ATOM 587 O O . ARG A 1 70 ? -15.562 -12.954 4.160 1.00 97.25 70 ARG A O 1
ATOM 594 N N . GLU A 1 71 ? -13.978 -12.092 5.490 1.00 97.31 71 GLU A N 1
ATOM 595 C CA . GLU A 1 71 ? -14.469 -10.712 5.405 1.00 97.31 71 GLU A CA 1
ATOM 596 C C . GLU A 1 71 ? -14.249 -10.139 4.000 1.00 97.31 71 GLU A C 1
ATOM 598 O O . GLU A 1 71 ? -15.145 -9.512 3.440 1.00 97.31 71 GLU A O 1
ATOM 603 N N . ILE A 1 72 ? -13.104 -10.451 3.385 1.00 97.00 72 ILE A N 1
ATOM 604 C CA . ILE A 1 72 ? -12.802 -10.079 1.995 1.00 97.00 72 ILE A CA 1
ATOM 605 C C . ILE A 1 72 ? -13.810 -10.728 1.035 1.00 97.00 72 ILE A C 1
ATOM 607 O O . ILE A 1 72 ? -14.394 -10.044 0.199 1.00 97.00 72 ILE A O 1
ATOM 611 N N . GLU A 1 73 ? -14.071 -12.029 1.188 1.00 96.81 73 GLU A N 1
ATOM 612 C CA . GLU A 1 73 ? -15.052 -12.762 0.372 1.00 96.81 73 GLU A CA 1
ATOM 613 C C . GLU A 1 73 ? -16.477 -12.207 0.552 1.00 96.81 73 GLU A C 1
ATOM 615 O O . GLU A 1 73 ? -17.251 -12.127 -0.401 1.00 96.81 73 GLU A O 1
ATOM 620 N N . GLN A 1 74 ? -16.844 -11.792 1.768 1.00 97.94 74 GLN A N 1
ATOM 621 C CA . GLN A 1 74 ? -18.130 -11.142 2.029 1.00 97.94 74 GLN A CA 1
ATOM 622 C C . GLN A 1 74 ? -18.212 -9.746 1.409 1.00 97.94 74 GLN A C 1
ATOM 624 O O . GLN A 1 74 ? -19.266 -9.378 0.892 1.00 97.94 74 GLN A O 1
ATOM 629 N N . ALA A 1 75 ? -17.129 -8.969 1.445 1.00 97.31 75 ALA A N 1
ATOM 630 C CA . ALA A 1 75 ? -17.067 -7.662 0.802 1.00 97.31 75 ALA A CA 1
ATOM 631 C C . ALA A 1 75 ? -17.184 -7.783 -0.724 1.00 97.31 75 ALA A C 1
ATOM 633 O O . ALA A 1 75 ? -17.912 -7.007 -1.340 1.00 97.31 75 ALA A O 1
ATOM 634 N N . GLU A 1 76 ? -16.553 -8.794 -1.328 1.00 95.81 76 GLU A N 1
ATOM 635 C CA . GLU A 1 76 ? -16.663 -9.070 -2.764 1.00 95.81 76 GLU A CA 1
ATOM 636 C C . GLU A 1 76 ? -18.114 -9.352 -3.180 1.00 95.81 76 GLU A C 1
ATOM 638 O O . GLU A 1 76 ? -18.584 -8.804 -4.175 1.00 95.81 76 GLU A O 1
ATOM 643 N N . LYS A 1 77 ? -18.867 -10.115 -2.375 1.00 96.50 77 LYS A N 1
ATOM 644 C CA . LYS A 1 77 ? -20.292 -10.406 -2.628 1.00 96.50 77 LYS A CA 1
ATOM 645 C C . LYS A 1 77 ? -21.202 -9.173 -2.598 1.00 96.50 77 LYS A C 1
ATOM 647 O O . LYS A 1 77 ? -22.319 -9.245 -3.098 1.00 96.50 77 LYS A O 1
ATOM 652 N N . LYS A 1 78 ? -20.759 -8.057 -2.009 1.00 97.75 78 LYS A N 1
ATOM 653 C CA . LYS A 1 78 ? -21.516 -6.791 -1.989 1.00 97.75 78 LYS A CA 1
ATOM 654 C C . LYS A 1 78 ? -21.327 -5.971 -3.268 1.00 97.75 78 LYS A C 1
ATOM 656 O O . LYS A 1 78 ? -22.006 -4.962 -3.443 1.00 97.75 78 LYS A O 1
ATOM 661 N N . LEU A 1 79 ? -20.396 -6.361 -4.139 1.00 97.62 79 LEU A N 1
ATOM 662 C CA . LEU A 1 79 ? -20.137 -5.661 -5.389 1.00 97.62 79 LEU A CA 1
ATOM 663 C C . LEU A 1 79 ? -21.144 -6.074 -6.460 1.00 97.62 79 LEU A C 1
ATOM 665 O O . LEU A 1 79 ? -21.470 -7.244 -6.631 1.00 97.62 79 LEU A O 1
ATOM 669 N N . THR A 1 80 ? -21.580 -5.097 -7.245 1.00 98.38 80 THR A N 1
ATOM 670 C CA . THR A 1 80 ? -22.362 -5.348 -8.458 1.00 98.38 80 THR A CA 1
ATOM 671 C C . THR A 1 80 ? -21.482 -5.939 -9.560 1.00 98.38 80 THR A C 1
ATOM 673 O O . THR A 1 80 ? -20.288 -5.632 -9.660 1.00 98.38 80 THR A O 1
ATOM 676 N N . ASP A 1 81 ? -22.085 -6.682 -10.489 1.00 97.81 81 ASP A N 1
ATOM 677 C CA . ASP A 1 81 ? -21.384 -7.204 -11.671 1.00 97.81 81 ASP A CA 1
ATOM 678 C C . ASP A 1 81 ? -20.672 -6.111 -12.472 1.00 97.81 81 ASP A C 1
ATOM 680 O O . ASP A 1 81 ? -19.582 -6.322 -13.009 1.00 97.81 81 ASP A O 1
ATOM 684 N N . LYS A 1 82 ? -21.268 -4.914 -12.544 1.00 98.31 82 LYS A N 1
ATOM 685 C CA . LYS A 1 82 ? -20.671 -3.759 -13.223 1.00 98.31 82 LYS A CA 1
ATOM 686 C C . LYS A 1 82 ? -19.375 -3.317 -12.539 1.00 98.31 82 LYS A C 1
ATOM 688 O O . LYS A 1 82 ? -18.386 -3.079 -13.232 1.00 98.31 82 LYS A O 1
ATOM 693 N N . GLN A 1 83 ? -19.355 -3.240 -11.207 1.00 98.38 83 GLN A N 1
ATOM 694 C CA . GLN A 1 83 ? -18.150 -2.899 -10.440 1.00 98.38 83 GLN A CA 1
ATOM 695 C C . GLN A 1 83 ? -17.069 -3.971 -10.607 1.00 98.38 83 GLN A C 1
ATOM 697 O O . GLN A 1 83 ? -15.923 -3.636 -10.906 1.00 98.38 83 GLN A O 1
ATOM 702 N N . ILE A 1 84 ? -17.435 -5.253 -10.511 1.00 97.81 84 ILE A N 1
ATOM 703 C CA . ILE A 1 84 ? -16.494 -6.367 -10.695 1.00 97.81 84 ILE A CA 1
ATOM 704 C C . ILE A 1 84 ? -15.875 -6.324 -12.099 1.00 97.81 84 ILE A C 1
ATOM 706 O O . ILE A 1 84 ? -14.654 -6.423 -12.244 1.00 97.81 84 ILE A O 1
ATOM 710 N N . LYS A 1 85 ? -16.690 -6.129 -13.145 1.00 98.25 85 LYS A N 1
ATOM 711 C CA . LYS A 1 85 ? -16.210 -6.001 -14.531 1.00 98.25 85 LYS A CA 1
ATOM 712 C C . LYS A 1 85 ? -15.270 -4.805 -14.699 1.00 98.25 85 LYS A C 1
ATOM 714 O O . LYS A 1 85 ? -14.231 -4.948 -15.342 1.00 98.25 85 LYS A O 1
ATOM 719 N N . ALA A 1 86 ? -15.589 -3.657 -14.100 1.00 98.50 86 ALA A N 1
ATOM 720 C CA . ALA A 1 86 ? -14.746 -2.463 -14.165 1.00 98.50 86 ALA A CA 1
ATOM 721 C C . ALA A 1 86 ? -13.377 -2.680 -13.496 1.00 98.50 86 ALA A C 1
ATOM 723 O O . ALA A 1 86 ? -12.346 -2.379 -14.101 1.00 98.50 86 ALA A O 1
ATOM 724 N N . ILE A 1 87 ? -13.349 -3.273 -12.296 1.00 98.12 87 ILE A N 1
ATOM 725 C CA . ILE A 1 87 ? -12.105 -3.583 -11.572 1.00 98.12 87 ILE A CA 1
ATOM 726 C C . ILE A 1 87 ? -11.263 -4.599 -12.355 1.00 98.12 87 ILE A C 1
ATOM 728 O O . ILE A 1 87 ? -10.063 -4.395 -12.536 1.00 98.12 87 ILE A O 1
ATOM 732 N N . LYS A 1 88 ? -11.880 -5.665 -12.888 1.00 98.19 88 LYS A N 1
ATOM 733 C CA . LYS A 1 88 ? -11.182 -6.666 -13.715 1.00 98.19 88 LYS A CA 1
ATOM 734 C C . LYS A 1 88 ? -10.602 -6.051 -14.989 1.00 98.19 88 LYS A C 1
ATOM 736 O O . LYS A 1 88 ? -9.467 -6.356 -15.348 1.00 98.19 88 LYS A O 1
ATOM 741 N N . LEU A 1 89 ? -11.336 -5.154 -15.649 1.00 98.62 89 LEU A N 1
ATOM 742 C CA . LEU A 1 89 ? -10.836 -4.438 -16.823 1.00 98.62 89 LEU A CA 1
ATOM 743 C C . LEU A 1 89 ? -9.626 -3.557 -16.474 1.00 98.62 89 LEU A C 1
ATOM 745 O O . LEU A 1 89 ? -8.624 -3.597 -17.192 1.00 98.62 89 LEU A O 1
ATOM 749 N N . ALA A 1 90 ? -9.699 -2.797 -15.376 1.00 98.69 90 ALA A N 1
ATOM 750 C CA . ALA A 1 90 ? -8.594 -1.966 -14.902 1.00 98.69 90 ALA A CA 1
ATOM 751 C C . ALA A 1 90 ? -7.359 -2.819 -14.575 1.00 98.69 90 ALA A C 1
ATOM 753 O O . ALA A 1 90 ? -6.283 -2.555 -15.113 1.00 98.69 90 ALA A O 1
ATOM 754 N N . LYS A 1 91 ? -7.534 -3.899 -13.798 1.00 98.56 91 LYS A N 1
ATOM 755 C CA . LYS A 1 91 ? -6.477 -4.874 -13.488 1.00 98.56 91 LYS A CA 1
ATOM 756 C C . LYS A 1 91 ? -5.802 -5.378 -14.764 1.00 98.56 91 LYS A C 1
ATOM 758 O O . LYS A 1 91 ? -4.586 -5.276 -14.886 1.00 98.56 91 LYS A O 1
ATOM 763 N N . ASN A 1 92 ? -6.579 -5.871 -15.729 1.00 98.69 92 ASN A N 1
ATOM 764 C CA . ASN A 1 92 ? -6.037 -6.458 -16.957 1.00 98.69 92 ASN A CA 1
ATOM 765 C C . ASN A 1 92 ? -5.231 -5.445 -17.780 1.00 98.69 92 ASN A C 1
ATOM 767 O O . ASN A 1 92 ? -4.207 -5.797 -18.363 1.00 98.69 92 ASN A O 1
ATOM 771 N N . ARG A 1 93 ? -5.670 -4.181 -17.832 1.00 98.62 93 ARG A N 1
ATOM 772 C CA . ARG A 1 93 ? -4.938 -3.114 -18.530 1.00 98.62 93 ARG A CA 1
ATOM 773 C C . ARG A 1 93 ? -3.632 -2.760 -17.820 1.00 98.62 93 ARG A C 1
ATOM 775 O O . ARG A 1 93 ? -2.602 -2.685 -18.489 1.00 98.62 93 ARG A O 1
ATOM 782 N N . ILE A 1 94 ? -3.670 -2.599 -16.495 1.00 98.69 94 ILE A N 1
ATOM 783 C CA . ILE A 1 94 ? -2.485 -2.329 -15.668 1.00 98.69 94 ILE A CA 1
ATOM 784 C C . ILE A 1 94 ? -1.467 -3.460 -15.838 1.00 98.69 94 ILE A C 1
ATOM 786 O O . ILE A 1 94 ? -0.304 -3.201 -16.140 1.00 98.69 94 ILE A O 1
ATOM 790 N N . GLU A 1 95 ? -1.907 -4.712 -15.719 1.00 98.62 95 GLU A N 1
ATOM 791 C CA . GLU A 1 95 ? -1.046 -5.889 -15.829 1.00 98.62 95 GLU A CA 1
ATOM 792 C C . GLU A 1 95 ? -0.452 -6.032 -17.237 1.00 98.62 95 GLU A C 1
ATOM 794 O O . GLU A 1 95 ? 0.751 -6.243 -17.382 1.00 98.62 95 GLU A O 1
ATOM 799 N N . LYS A 1 96 ? -1.264 -5.856 -18.291 1.00 98.50 96 LYS A N 1
ATOM 800 C CA . LYS A 1 96 ? -0.797 -5.909 -19.687 1.00 98.50 96 LYS A CA 1
ATOM 801 C C . LYS A 1 96 ? 0.289 -4.870 -19.967 1.00 98.50 96 LYS A C 1
ATOM 803 O O . LYS A 1 96 ? 1.231 -5.170 -20.698 1.00 98.50 96 LYS A O 1
ATOM 808 N N . PHE A 1 97 ? 0.147 -3.664 -19.421 1.00 98.62 97 PHE A N 1
ATOM 809 C CA . PHE A 1 97 ? 1.127 -2.599 -19.593 1.00 98.62 97 PHE A CA 1
ATOM 810 C C . PHE A 1 97 ? 2.436 -2.912 -18.853 1.00 98.62 97 PHE A C 1
ATOM 812 O O . PHE A 1 97 ? 3.485 -2.980 -19.489 1.00 98.62 97 PHE A O 1
ATOM 819 N N . HIS A 1 98 ? 2.374 -3.205 -17.549 1.00 98.25 98 HIS A N 1
ATOM 820 C CA . HIS A 1 98 ? 3.575 -3.434 -16.734 1.00 98.25 98 HIS A CA 1
ATOM 821 C C . HIS A 1 98 ? 4.321 -4.721 -17.109 1.00 98.25 98 HIS A C 1
ATOM 823 O O . HIS A 1 98 ? 5.544 -4.756 -17.034 1.00 98.25 98 HIS A O 1
ATOM 829 N N . LYS A 1 99 ? 3.630 -5.755 -17.614 1.00 97.81 99 LYS A N 1
ATOM 830 C CA . LYS A 1 99 ? 4.284 -6.963 -18.151 1.00 97.81 99 LYS A CA 1
ATOM 831 C C . LYS A 1 99 ? 5.287 -6.660 -19.265 1.00 97.81 99 LYS A C 1
ATOM 833 O O . LYS A 1 99 ? 6.286 -7.360 -19.380 1.00 97.81 99 LYS A O 1
ATOM 838 N N . ARG A 1 100 ? 5.046 -5.623 -20.076 1.00 97.12 100 ARG A N 1
ATOM 839 C CA . ARG A 1 100 ? 5.978 -5.205 -21.138 1.00 97.12 100 ARG A CA 1
ATOM 840 C C . ARG A 1 100 ? 7.216 -4.483 -20.606 1.00 97.12 100 ARG A C 1
ATOM 842 O O . ARG A 1 100 ? 8.181 -4.353 -21.344 1.00 97.12 100 ARG A O 1
ATOM 849 N N . GLN A 1 101 ? 7.172 -4.008 -19.363 1.00 97.44 101 GLN A N 1
ATOM 850 C CA . GLN A 1 101 ? 8.250 -3.265 -18.711 1.00 97.44 101 GLN A CA 1
ATOM 851 C C . GLN A 1 101 ? 9.131 -4.152 -17.825 1.00 97.44 101 GLN A C 1
ATOM 853 O O . GLN A 1 101 ? 10.084 -3.651 -17.238 1.00 97.44 101 GLN A O 1
ATOM 858 N N . ILE A 1 102 ? 8.822 -5.450 -17.704 1.00 96.25 102 ILE A N 1
ATOM 859 C CA . ILE A 1 102 ? 9.647 -6.376 -16.925 1.00 96.25 102 ILE A CA 1
ATOM 860 C C . ILE A 1 102 ? 11.036 -6.438 -17.578 1.00 96.25 102 ILE A C 1
ATOM 862 O O . ILE A 1 102 ? 11.129 -6.849 -18.742 1.00 96.25 102 ILE A O 1
ATOM 866 N N . PRO A 1 103 ? 12.104 -6.035 -16.865 1.00 95.56 103 PRO A N 1
ATOM 867 C CA . PRO A 1 103 ? 13.442 -6.030 -17.427 1.00 95.56 103 PRO A CA 1
ATOM 868 C C . PRO A 1 103 ? 13.907 -7.462 -17.690 1.00 95.56 103 PRO A C 1
ATOM 870 O O . PRO A 1 103 ? 13.597 -8.394 -16.941 1.00 95.56 103 PRO A O 1
ATOM 873 N N . LYS A 1 104 ? 14.656 -7.636 -18.777 1.00 94.00 104 LYS A N 1
ATOM 874 C CA . LYS A 1 104 ? 15.330 -8.892 -19.095 1.00 94.00 104 LYS A CA 1
ATOM 875 C C . LYS A 1 104 ? 16.799 -8.716 -18.757 1.00 94.00 104 LYS A C 1
ATOM 877 O O . LYS A 1 104 ? 17.439 -7.834 -19.315 1.00 94.00 104 LYS A O 1
ATOM 882 N N . GLY A 1 105 ? 17.300 -9.557 -17.859 1.00 95.12 105 GLY A N 1
ATOM 883 C CA . GLY A 1 105 ? 18.738 -9.685 -17.657 1.00 95.12 105 GLY A CA 1
ATOM 884 C C . GLY A 1 105 ? 19.423 -10.248 -18.903 1.00 95.12 105 GLY A C 1
ATOM 885 O O . GLY A 1 105 ? 18.764 -10.697 -19.847 1.00 95.12 105 GLY A O 1
ATOM 886 N N . TYR A 1 106 ? 20.748 -10.262 -18.893 1.00 96.12 106 TYR A N 1
ATOM 887 C CA . TYR A 1 106 ? 21.556 -10.806 -19.979 1.00 96.12 106 TYR A CA 1
ATOM 888 C C . TYR A 1 106 ? 22.771 -11.542 -19.428 1.00 96.12 106 TYR A C 1
ATOM 890 O O . TYR A 1 106 ? 23.172 -11.336 -18.285 1.00 96.12 106 TYR A O 1
ATOM 898 N N . ARG A 1 107 ? 23.371 -12.396 -20.261 1.00 96.94 107 ARG A N 1
ATOM 899 C CA . ARG A 1 107 ? 24.593 -13.129 -19.934 1.00 96.94 107 ARG A CA 1
ATOM 900 C C . ARG A 1 107 ? 25.532 -13.136 -21.131 1.00 96.94 107 ARG A C 1
ATOM 902 O O . ARG A 1 107 ? 25.121 -13.500 -22.229 1.00 96.94 107 ARG A O 1
ATOM 909 N N . ILE A 1 108 ? 26.783 -12.755 -20.912 1.00 97.44 108 ILE A N 1
ATOM 910 C CA . ILE A 1 108 ? 27.840 -12.682 -21.924 1.00 97.44 108 ILE A CA 1
ATOM 911 C C . ILE A 1 108 ? 28.921 -13.687 -21.538 1.00 97.44 108 ILE A C 1
ATOM 913 O O . ILE A 1 108 ? 29.306 -13.754 -20.374 1.00 97.44 108 ILE A O 1
ATOM 917 N N . LYS A 1 109 ? 29.397 -14.492 -22.492 1.00 96.31 109 LYS A N 1
ATOM 918 C CA . LYS A 1 109 ? 30.577 -15.345 -22.295 1.00 96.31 109 LYS A CA 1
ATOM 919 C C . LYS A 1 109 ? 31.831 -14.504 -22.523 1.00 96.31 109 LYS A C 1
ATOM 921 O O . LYS A 1 109 ? 31.945 -13.882 -23.574 1.00 96.31 109 LYS A O 1
ATOM 926 N N . GLU A 1 110 ? 32.765 -14.520 -21.581 1.00 95.38 110 GLU A N 1
ATOM 927 C CA . GLU A 1 110 ? 34.013 -13.758 -21.668 1.00 95.38 110 GLU A CA 1
ATOM 928 C C . GLU A 1 110 ? 35.183 -14.615 -21.171 1.00 95.38 110 GLU A C 1
ATOM 930 O O . GLU A 1 110 ? 35.213 -15.054 -20.020 1.00 95.38 110 GLU A O 1
ATOM 935 N N . GLY A 1 111 ? 36.125 -14.920 -22.070 1.00 93.88 111 GLY A N 1
ATOM 936 C CA . GLY A 1 111 ? 37.228 -15.843 -21.797 1.00 93.88 111 GLY A CA 1
ATOM 937 C C . GLY A 1 111 ? 36.738 -17.213 -21.307 1.00 93.88 111 GLY A C 1
ATOM 938 O O . GLY A 1 111 ? 35.924 -17.872 -21.960 1.00 93.88 111 GLY A O 1
ATOM 939 N N . ALA A 1 112 ? 37.234 -17.635 -20.142 1.00 95.19 112 ALA A N 1
ATOM 940 C CA . ALA A 1 112 ? 36.824 -18.873 -19.474 1.00 95.19 112 ALA A CA 1
ATOM 941 C C . ALA A 1 112 ? 35.557 -18.722 -18.597 1.00 95.19 112 ALA A C 1
ATOM 943 O O . ALA A 1 112 ? 35.139 -19.694 -17.969 1.00 95.19 112 ALA A O 1
ATOM 944 N N . GLY A 1 113 ? 34.946 -17.531 -18.537 1.00 96.25 113 GLY A N 1
ATOM 945 C CA . GLY A 1 113 ? 33.847 -17.199 -17.626 1.00 96.25 113 GLY A CA 1
ATOM 946 C C . GLY A 1 113 ? 32.639 -16.534 -18.293 1.00 96.25 113 GLY A C 1
ATOM 947 O O . GLY A 1 113 ? 32.439 -16.609 -19.508 1.00 96.25 113 GLY A O 1
ATOM 948 N N . TYR A 1 114 ? 31.796 -15.911 -17.462 1.00 97.25 114 TYR A N 1
ATOM 949 C CA . TYR A 1 114 ? 30.596 -15.190 -17.887 1.00 97.25 114 TYR A CA 1
ATOM 950 C C . TYR A 1 114 ? 30.393 -13.906 -17.075 1.00 97.25 114 TYR A C 1
ATOM 952 O O . TYR A 1 114 ? 30.610 -13.909 -15.865 1.00 97.25 114 TYR A O 1
ATOM 960 N N . LEU A 1 115 ? 29.876 -12.865 -17.727 1.00 96.81 115 LEU A N 1
ATOM 961 C CA . LEU A 1 115 ? 29.288 -11.680 -17.100 1.00 96.81 115 LEU A CA 1
ATOM 962 C C . LEU A 1 115 ? 27.762 -11.784 -17.168 1.00 96.81 115 LEU A C 1
ATOM 964 O O . LEU A 1 115 ? 27.225 -12.188 -18.201 1.00 96.81 115 LEU A O 1
ATOM 968 N N . GLU A 1 116 ? 27.050 -11.439 -16.095 1.00 96.94 116 GLU A N 1
ATOM 969 C CA . GLU A 1 116 ? 25.590 -11.578 -16.029 1.00 96.94 116 GLU A CA 1
ATOM 970 C C . GLU A 1 116 ? 24.927 -10.393 -15.315 1.00 96.94 116 GLU A C 1
ATOM 972 O O . GLU A 1 116 ? 25.348 -9.998 -14.229 1.00 96.94 116 GLU A O 1
ATOM 977 N N . GLU A 1 117 ? 23.845 -9.873 -15.897 1.00 97.38 117 GLU A N 1
ATOM 978 C CA . GLU A 1 117 ? 22.893 -8.996 -15.217 1.00 97.38 117 GLU A CA 1
ATOM 979 C C . GLU A 1 117 ? 21.653 -9.804 -14.832 1.00 97.38 117 GLU A C 1
ATOM 981 O O . GLU A 1 117 ? 21.030 -10.455 -15.676 1.00 97.38 117 GLU A O 1
ATOM 986 N N . ARG A 1 118 ? 21.257 -9.735 -13.556 1.00 96.75 118 ARG A N 1
ATOM 987 C CA . ARG A 1 118 ? 20.079 -10.434 -13.034 1.00 96.75 118 ARG A CA 1
ATOM 988 C C . ARG A 1 118 ? 19.124 -9.467 -12.355 1.00 96.75 118 ARG A C 1
ATOM 990 O O . ARG A 1 118 ? 19.506 -8.725 -11.458 1.00 96.75 118 ARG A O 1
ATOM 997 N N . TRP A 1 119 ? 17.854 -9.572 -12.724 1.00 96.38 119 TRP A N 1
ATOM 998 C CA . TRP A 1 119 ? 16.753 -8.869 -12.076 1.00 96.38 119 TRP A CA 1
ATOM 999 C C . TRP A 1 119 ? 15.993 -9.839 -11.175 1.00 96.38 119 TRP A C 1
ATOM 1001 O O . TRP A 1 119 ? 15.542 -10.891 -11.630 1.00 96.38 119 TRP A O 1
ATOM 1011 N N . VAL A 1 120 ? 15.858 -9.498 -9.892 1.00 95.44 120 VAL A N 1
ATOM 1012 C CA . VAL A 1 120 ? 15.153 -10.316 -8.895 1.00 95.44 120 VAL A CA 1
ATOM 1013 C C . VAL A 1 120 ? 14.072 -9.467 -8.241 1.00 95.44 120 VAL A C 1
ATOM 1015 O O . VAL A 1 120 ? 14.305 -8.313 -7.886 1.00 95.44 120 VAL A O 1
ATOM 1018 N N . ALA A 1 121 ? 12.875 -10.032 -8.100 1.00 96.06 121 ALA A N 1
ATOM 1019 C CA . ALA A 1 121 ? 11.782 -9.354 -7.419 1.00 96.06 121 ALA A CA 1
ATOM 1020 C C . ALA A 1 121 ? 12.114 -9.135 -5.934 1.00 96.06 121 ALA A C 1
ATOM 1022 O O . ALA A 1 121 ? 12.763 -9.966 -5.299 1.00 96.06 121 ALA A O 1
ATOM 1023 N N . LEU A 1 122 ? 11.622 -8.034 -5.364 1.00 96.88 122 LEU A N 1
ATOM 1024 C CA . LEU A 1 122 ? 11.684 -7.821 -3.920 1.00 96.88 122 LEU A CA 1
ATOM 1025 C C . LEU A 1 122 ? 10.923 -8.938 -3.197 1.00 96.88 122 LEU A C 1
ATOM 1027 O O . LEU A 1 122 ? 9.799 -9.273 -3.569 1.00 96.88 122 LEU A O 1
ATOM 1031 N N . ASN A 1 123 ? 11.503 -9.459 -2.116 1.00 97.25 123 ASN A N 1
ATOM 1032 C CA . ASN A 1 123 ? 10.886 -10.540 -1.344 1.00 97.25 123 ASN A CA 1
ATOM 1033 C C . ASN A 1 123 ? 9.554 -10.123 -0.695 1.00 97.25 123 ASN A C 1
ATOM 1035 O O . ASN A 1 123 ? 8.663 -10.952 -0.530 1.00 97.25 123 ASN A O 1
ATOM 1039 N N . ARG A 1 124 ? 9.426 -8.854 -0.277 1.00 97.44 124 ARG A N 1
ATOM 1040 C CA . ARG A 1 124 ? 8.223 -8.289 0.355 1.00 97.44 124 ARG A CA 1
ATOM 1041 C C . ARG A 1 124 ? 8.083 -6.806 0.019 1.00 97.44 124 ARG A C 1
ATOM 1043 O O . ARG A 1 124 ? 9.076 -6.084 0.012 1.00 97.44 124 ARG A O 1
ATOM 1050 N N . VAL A 1 125 ? 6.845 -6.369 -0.193 1.00 97.06 125 VAL A N 1
ATOM 1051 C CA . VAL A 1 125 ? 6.457 -4.968 -0.415 1.00 97.06 125 VAL A CA 1
ATOM 1052 C C . VAL A 1 125 ? 5.224 -4.674 0.444 1.00 97.06 125 VAL A C 1
ATOM 1054 O O . VAL A 1 125 ? 4.322 -5.509 0.510 1.00 97.06 125 VAL A O 1
ATOM 1057 N N . GLY A 1 126 ? 5.199 -3.521 1.119 1.00 95.75 126 GLY A N 1
ATOM 1058 C CA . GLY A 1 126 ? 3.995 -2.970 1.753 1.00 95.75 126 GLY A CA 1
ATOM 1059 C C . GLY A 1 126 ? 3.311 -1.994 0.796 1.00 95.75 126 GLY A C 1
ATOM 1060 O O . GLY A 1 126 ? 4.009 -1.194 0.173 1.00 95.75 126 GLY A O 1
ATOM 1061 N N . ILE A 1 127 ? 1.987 -2.102 0.651 1.00 92.88 127 ILE A N 1
ATOM 1062 C CA . ILE A 1 127 ? 1.149 -1.299 -0.259 1.00 92.88 127 ILE A CA 1
ATOM 1063 C C . ILE A 1 127 ? 0.129 -0.528 0.568 1.00 92.88 127 ILE A C 1
ATOM 1065 O O . ILE A 1 127 ? -0.444 -1.162 1.483 1.00 92.88 127 ILE A O 1
#

Radius of gyration: 25.13 Å; chains: 1; bounding box: 60×60×44 Å